Protein AF-A0A6C0LKP4-F1 (afdb_monomer_lite)

Foldseek 3Di:
DVVVVVVLVVVVVVVVPPPPDDQADCVRNVHDDDPVRRVVRVVVVVVVVVVD

Secondary structure (DSSP, 8-state):
-HHHHHHHHHHHHHHTT-TT----STTTTT----HHHHHHHHHHHHHHHH--

Radius of gyration: 12.47 Å; chains: 1; bounding box: 32×22×25 Å

Sequence (52 aa):
NKENKDLYEKYKELADKEDNVIFIGRLANYKYFNMDEAILNSLLCFQNNINK

Organism: NCBI:txid1070528

pLDDT: mean 90.29, std 7.89, ran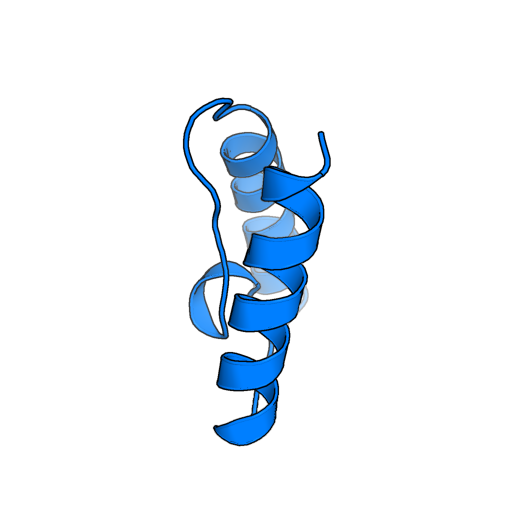ge [52.94, 96.31]

InterPro domains:
  IPR015899 UDP-galactopyranose mutase, C-terminal [PF03275] (1-32)

Structure (mmCIF, N/CA/C/O backbone):
data_AF-A0A6C0LKP4-F1
#
_entry.id   AF-A0A6C0LKP4-F1
#
loop_
_atom_site.group_PDB
_atom_site.id
_atom_site.type_symbol
_atom_site.label_atom_id
_atom_site.label_alt_id
_atom_site.label_comp_id
_atom_site.label_asym_id
_atom_site.label_entity_id
_atom_site.label_seq_id
_atom_site.pdbx_PDB_ins_code
_atom_site.Cartn_x
_atom_site.Cartn_y
_atom_site.Cartn_z
_atom_site.occupancy
_atom_site.B_iso_or_equiv
_atom_site.auth_seq_id
_atom_site.auth_comp_id
_atom_site.auth_asym_id
_atom_site.auth_atom_id
_atom_site.pdbx_PDB_model_num
ATOM 1 N N . ASN A 1 1 ? 16.766 -0.292 -7.029 1.00 84.44 1 ASN A N 1
ATOM 2 C CA . ASN A 1 1 ? 17.376 1.038 -6.830 1.00 84.44 1 ASN A CA 1
ATOM 3 C C . ASN A 1 1 ? 17.211 1.414 -5.359 1.00 84.44 1 ASN A C 1
ATOM 5 O O . ASN A 1 1 ? 16.091 1.306 -4.871 1.00 84.44 1 ASN A O 1
ATOM 9 N N . LYS A 1 2 ? 18.298 1.754 -4.652 1.00 89.19 2 LYS A N 1
ATOM 10 C CA . LYS A 1 2 ? 18.272 2.074 -3.212 1.00 89.19 2 LYS A CA 1
ATOM 11 C C . LYS A 1 2 ? 17.479 3.355 -2.939 1.00 89.19 2 LYS A C 1
ATOM 13 O O . LYS A 1 2 ? 16.622 3.350 -2.069 1.00 89.19 2 LYS A O 1
ATOM 18 N N . GLU A 1 3 ? 17.665 4.377 -3.770 1.00 92.81 3 GLU A N 1
ATOM 19 C CA . GLU A 1 3 ? 16.977 5.669 -3.644 1.00 92.81 3 GLU A CA 1
ATOM 20 C C . GLU A 1 3 ? 15.452 5.524 -3.695 1.00 92.81 3 GLU A C 1
ATOM 22 O O . GLU A 1 3 ? 14.742 6.088 -2.869 1.00 92.81 3 GLU A O 1
ATOM 27 N N . ASN A 1 4 ? 14.941 4.697 -4.613 1.00 90.81 4 ASN A N 1
ATOM 28 C CA . ASN A 1 4 ? 13.503 4.448 -4.725 1.00 90.81 4 ASN A CA 1
ATOM 29 C C . ASN A 1 4 ? 12.934 3.745 -3.488 1.00 90.81 4 ASN A C 1
ATOM 31 O O . ASN A 1 4 ? 11.796 4.000 -3.107 1.00 90.81 4 ASN A O 1
ATOM 35 N N . LYS A 1 5 ? 13.713 2.843 -2.879 1.00 91.06 5 LYS A N 1
ATOM 36 C CA . LYS A 1 5 ? 13.295 2.142 -1.665 1.00 91.06 5 LYS A CA 1
ATOM 37 C C . LYS A 1 5 ? 13.280 3.104 -0.479 1.00 91.06 5 LYS A C 1
ATOM 39 O O . LYS A 1 5 ? 12.292 3.145 0.240 1.00 91.06 5 LYS A O 1
ATOM 44 N N . ASP A 1 6 ? 14.322 3.917 -0.334 1.00 95.06 6 ASP A N 1
ATOM 45 C CA . ASP A 1 6 ? 14.409 4.926 0.725 1.00 95.06 6 ASP A CA 1
ATOM 46 C C . ASP A 1 6 ? 13.283 5.971 0.593 1.00 95.06 6 ASP A C 1
ATOM 48 O O . ASP A 1 6 ? 12.721 6.417 1.591 1.00 95.06 6 ASP A O 1
ATOM 52 N N . LEU A 1 7 ? 12.907 6.338 -0.639 1.00 94.69 7 LEU A N 1
ATOM 53 C CA . LEU A 1 7 ? 11.761 7.210 -0.902 1.00 94.69 7 LEU A CA 1
ATOM 54 C C . LEU A 1 7 ? 10.428 6.533 -0.554 1.00 94.69 7 LEU A C 1
ATOM 56 O O . LEU A 1 7 ? 9.564 7.167 0.048 1.00 94.69 7 LEU A O 1
ATOM 60 N N . TYR A 1 8 ? 10.266 5.256 -0.906 1.00 93.94 8 TYR A N 1
ATOM 61 C CA . TYR A 1 8 ? 9.077 4.480 -0.559 1.00 93.94 8 TYR A CA 1
ATOM 62 C C . TYR A 1 8 ? 8.870 4.394 0.958 1.00 93.94 8 TYR A C 1
ATOM 64 O O . TYR A 1 8 ? 7.757 4.638 1.415 1.00 93.94 8 TYR A O 1
ATOM 72 N N . GLU A 1 9 ? 9.920 4.120 1.739 1.00 94.56 9 GLU A N 1
ATOM 73 C CA . GLU A 1 9 ? 9.799 4.049 3.203 1.00 94.56 9 GLU A CA 1
ATOM 74 C C . GLU A 1 9 ? 9.320 5.384 3.799 1.00 94.56 9 GLU A C 1
ATOM 76 O O . GLU A 1 9 ? 8.431 5.388 4.645 1.00 94.56 9 GLU A O 1
ATOM 81 N N . LYS A 1 10 ? 9.794 6.530 3.284 1.00 96.31 10 LYS A N 1
ATOM 82 C CA . LYS A 1 10 ? 9.298 7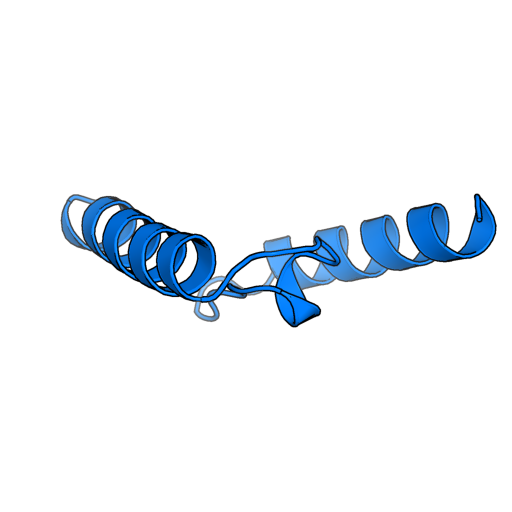.851 3.719 1.00 96.31 10 LYS A CA 1
ATOM 83 C C . LYS A 1 10 ? 7.803 8.031 3.459 1.00 96.31 10 LYS A C 1
ATOM 85 O O . LYS A 1 10 ? 7.093 8.563 4.305 1.00 96.31 10 LYS A O 1
ATOM 90 N N . TYR A 1 11 ? 7.312 7.611 2.293 1.00 95.75 11 TYR A N 1
ATOM 91 C CA . TYR A 1 11 ? 5.878 7.687 1.992 1.00 95.75 11 TYR A CA 1
ATOM 92 C C . TYR A 1 11 ? 5.061 6.691 2.804 1.00 95.75 11 TYR A C 1
ATOM 94 O O . TYR A 1 11 ? 3.936 7.000 3.185 1.00 95.75 11 TYR A O 1
ATOM 102 N N . LYS A 1 12 ? 5.628 5.524 3.098 1.00 94.25 12 LYS A N 1
ATOM 103 C CA . LYS A 1 12 ? 4.998 4.525 3.951 1.00 94.25 12 LYS A CA 1
ATOM 104 C C . LYS A 1 12 ? 4.801 5.052 5.374 1.00 94.25 12 LYS A C 1
ATOM 106 O O . LYS A 1 12 ? 3.701 4.951 5.893 1.00 94.25 12 LYS A O 1
ATOM 111 N N . GLU A 1 13 ? 5.803 5.717 5.948 1.00 95.69 13 GLU A N 1
ATOM 112 C CA . GLU A 1 13 ? 5.677 6.376 7.258 1.00 95.69 13 GLU A CA 1
ATOM 113 C C . GLU A 1 13 ? 4.596 7.468 7.292 1.00 95.69 13 GLU A C 1
ATOM 115 O O . GLU A 1 13 ? 4.019 7.732 8.345 1.00 95.69 13 GLU A O 1
ATOM 120 N N . LEU A 1 14 ? 4.344 8.143 6.167 1.00 95.88 14 LEU A N 1
ATOM 121 C CA . LEU A 1 14 ? 3.251 9.112 6.053 1.00 95.88 14 LEU A CA 1
ATOM 122 C C . LEU A 1 14 ? 1.898 8.409 5.919 1.00 95.88 14 LEU A C 1
ATOM 124 O O . LEU A 1 14 ? 0.948 8.811 6.577 1.00 95.88 14 LEU A O 1
ATOM 128 N N . ALA A 1 15 ? 1.827 7.349 5.114 1.00 93.94 15 ALA A N 1
ATOM 129 C CA . ALA A 1 15 ? 0.624 6.543 4.938 1.00 93.94 15 ALA A CA 1
ATOM 130 C C . ALA A 1 15 ? 0.173 5.880 6.251 1.00 93.94 15 ALA A C 1
ATOM 132 O O . ALA A 1 15 ? -1.018 5.858 6.537 1.00 93.94 15 ALA A O 1
ATOM 133 N N . ASP A 1 16 ? 1.115 5.414 7.075 1.00 92.00 16 ASP A N 1
ATOM 134 C CA . ASP A 1 16 ? 0.836 4.786 8.374 1.00 92.00 16 ASP A CA 1
ATOM 135 C C . ASP A 1 16 ? 0.245 5.769 9.412 1.00 92.00 16 ASP A C 1
ATOM 137 O O . ASP A 1 16 ? -0.247 5.332 10.451 1.00 92.00 16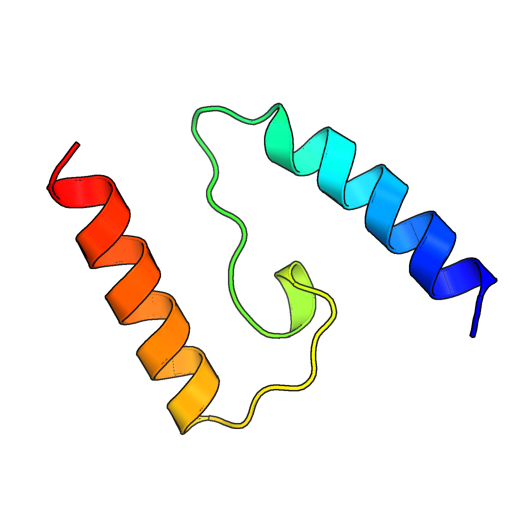 ASP A O 1
ATOM 141 N N . LYS A 1 17 ? 0.286 7.087 9.155 1.00 95.75 17 LYS A N 1
ATOM 142 C CA . LYS A 1 17 ? -0.324 8.126 10.011 1.00 95.75 17 LYS A CA 1
ATOM 143 C C . LYS A 1 17 ? -1.763 8.469 9.622 1.00 95.75 17 LYS A C 1
ATOM 145 O O . LYS A 1 17 ? -2.408 9.234 10.333 1.00 95.75 17 LYS A O 1
ATOM 150 N N . GLU A 1 18 ? -2.253 7.963 8.493 1.00 95.06 18 GLU A N 1
ATOM 151 C CA . GLU A 1 18 ? -3.602 8.248 8.008 1.00 95.06 18 GLU A CA 1
ATOM 152 C C . GLU A 1 18 ? -4.596 7.215 8.554 1.00 95.06 18 GLU A C 1
ATOM 154 O O . GLU A 1 18 ? -4.827 6.170 7.951 1.00 95.06 18 GLU A O 1
ATOM 159 N N . ASP A 1 19 ? -5.230 7.521 9.686 1.00 89.62 19 ASP A N 1
ATOM 160 C CA . ASP A 1 19 ? -6.100 6.574 10.408 1.00 89.62 19 ASP A CA 1
ATOM 161 C C . ASP A 1 19 ? -7.336 6.105 9.613 1.00 89.62 19 ASP A C 1
ATOM 163 O O . ASP A 1 19 ? -7.893 5.041 9.880 1.00 89.62 19 ASP A O 1
ATOM 167 N N . ASN A 1 20 ? -7.784 6.897 8.633 1.00 91.50 20 ASN A N 1
ATOM 168 C CA . ASN A 1 20 ? -9.014 6.647 7.871 1.00 91.50 20 ASN A CA 1
ATOM 169 C C . ASN A 1 20 ? -8.758 6.220 6.419 1.00 91.50 20 ASN A C 1
ATOM 171 O O . ASN A 1 20 ? -9.705 6.115 5.634 1.00 91.50 20 ASN A O 1
ATOM 175 N N . VAL A 1 21 ? -7.498 6.012 6.032 1.00 91.69 21 VAL A N 1
ATOM 176 C CA . VAL A 1 21 ? -7.128 5.682 4.652 1.00 91.69 21 VAL A CA 1
ATOM 177 C C . VAL A 1 21 ? -6.324 4.395 4.634 1.00 91.69 21 VAL A C 1
ATOM 179 O O . VAL A 1 21 ? -5.339 4.244 5.345 1.00 91.69 21 VAL A O 1
ATOM 182 N N . ILE A 1 22 ? -6.724 3.460 3.772 1.00 91.19 22 ILE A N 1
ATOM 183 C CA . ILE A 1 22 ? -6.033 2.182 3.621 1.00 91.19 22 ILE A CA 1
ATOM 184 C C . ILE A 1 22 ? -5.410 2.111 2.228 1.00 91.19 22 ILE A C 1
ATOM 186 O O . ILE A 1 22 ? -6.104 2.061 1.212 1.00 91.19 22 ILE A O 1
ATOM 190 N N . PHE A 1 23 ? -4.081 2.088 2.187 1.00 92.62 23 PHE A N 1
ATOM 191 C CA . PHE A 1 23 ? -3.297 2.036 0.957 1.00 92.62 23 PHE A CA 1
ATOM 192 C C . PHE A 1 23 ? -2.980 0.581 0.579 1.00 92.62 23 PHE A C 1
ATOM 194 O O . PHE A 1 23 ? -2.215 -0.091 1.272 1.00 92.62 23 PHE A O 1
ATOM 201 N N . ILE A 1 24 ? -3.543 0.094 -0.534 1.00 92.50 24 ILE A N 1
ATOM 202 C CA . ILE A 1 24 ? -3.356 -1.290 -1.009 1.00 92.50 24 ILE A CA 1
ATOM 203 C C . ILE A 1 24 ? -3.079 -1.395 -2.510 1.00 92.50 24 ILE A C 1
ATOM 205 O O . ILE A 1 24 ? -3.387 -0.496 -3.295 1.00 92.50 24 ILE A O 1
ATOM 209 N N . GLY A 1 25 ? -2.519 -2.534 -2.916 1.00 90.06 25 GLY A N 1
ATOM 210 C CA . GLY A 1 25 ? -2.263 -2.880 -4.308 1.00 90.06 25 GLY A CA 1
ATOM 211 C C . GLY A 1 25 ? -0.856 -2.530 -4.796 1.00 90.06 25 GLY A C 1
ATOM 212 O O . GLY A 1 25 ? 0.008 -2.050 -4.065 1.00 90.06 25 GLY A O 1
ATOM 213 N N . ARG A 1 26 ? -0.608 -2.796 -6.082 1.00 91.50 26 ARG A N 1
ATOM 214 C CA . ARG A 1 26 ? 0.736 -2.760 -6.690 1.00 91.50 26 ARG A CA 1
ATOM 215 C C . ARG A 1 26 ? 1.435 -1.409 -6.535 1.00 91.50 26 ARG A C 1
ATOM 217 O O . ARG A 1 26 ? 2.621 -1.355 -6.215 1.00 91.50 26 ARG A O 1
ATOM 224 N N . LEU A 1 27 ? 0.696 -0.326 -6.769 1.00 91.56 27 LEU A N 1
ATOM 225 C CA . LEU A 1 27 ? 1.232 1.034 -6.708 1.00 91.56 27 LEU A CA 1
ATOM 226 C C . LEU A 1 27 ? 1.420 1.502 -5.264 1.00 91.56 27 LEU A C 1
ATOM 228 O O . LEU A 1 27 ? 2.471 2.038 -4.935 1.00 91.56 27 LEU A O 1
ATOM 232 N N . ALA A 1 28 ? 0.440 1.238 -4.400 1.00 90.38 28 ALA A N 1
ATOM 233 C CA . ALA A 1 28 ? 0.475 1.642 -2.999 1.00 90.38 28 ALA A CA 1
ATOM 234 C C . ALA A 1 28 ? 1.582 0.933 -2.208 1.00 90.38 28 ALA A C 1
ATOM 236 O O . ALA A 1 28 ? 2.306 1.552 -1.434 1.00 90.38 28 ALA A O 1
ATOM 237 N N . ASN A 1 29 ? 1.759 -0.371 -2.426 1.00 87.81 29 ASN A N 1
ATOM 238 C CA . ASN A 1 29 ? 2.764 -1.156 -1.717 1.00 87.81 29 ASN A CA 1
ATOM 239 C C . ASN A 1 29 ? 4.144 -1.134 -2.390 1.00 87.81 29 ASN A C 1
ATOM 241 O O . ASN A 1 29 ? 5.049 -1.798 -1.891 1.00 87.81 29 ASN A O 1
ATOM 245 N N . TYR A 1 30 ? 4.295 -0.432 -3.522 1.00 90.94 30 TYR A N 1
ATOM 246 C CA . TYR A 1 30 ? 5.507 -0.431 -4.349 1.00 90.94 30 TYR A CA 1
ATOM 247 C C . TYR A 1 30 ? 6.047 -1.853 -4.608 1.00 90.94 30 TYR A C 1
ATOM 249 O O . TYR A 1 30 ? 7.244 -2.134 -4.518 1.00 90.94 30 TYR A O 1
ATOM 257 N N . LYS A 1 31 ? 5.130 -2.784 -4.895 1.00 86.94 31 LYS A N 1
ATOM 258 C CA . LYS A 1 31 ? 5.411 -4.214 -5.079 1.00 86.94 31 LYS A CA 1
ATOM 259 C C . LYS A 1 31 ? 4.811 -4.703 -6.376 1.00 86.94 31 LYS A C 1
ATOM 261 O O . LYS A 1 31 ? 3.718 -4.299 -6.751 1.00 86.94 31 LYS A O 1
ATOM 266 N N . TYR A 1 32 ? 5.520 -5.595 -7.056 1.00 88.12 32 TYR A N 1
ATOM 267 C CA . TYR A 1 32 ? 4.954 -6.273 -8.210 1.00 88.12 32 TYR A CA 1
ATOM 268 C C . TYR A 1 32 ? 3.900 -7.269 -7.727 1.00 88.12 32 TYR A C 1
ATOM 270 O O . TYR A 1 32 ? 4.209 -8.117 -6.898 1.00 88.12 32 TYR A O 1
ATOM 278 N N . PHE A 1 33 ? 2.682 -7.130 -8.244 1.00 88.00 33 PHE A N 1
ATOM 279 C CA . PHE A 1 33 ? 1.606 -8.091 -8.055 1.00 88.00 33 PHE A CA 1
ATOM 280 C C . PHE A 1 33 ? 1.066 -8.518 -9.411 1.00 88.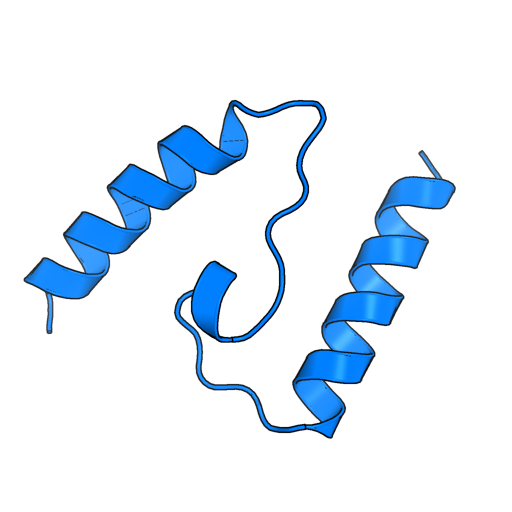00 33 PHE A C 1
ATOM 282 O O . PHE A 1 33 ? 0.893 -7.675 -10.306 1.00 88.00 33 PHE A O 1
ATOM 289 N N . ASN A 1 34 ? 0.765 -9.806 -9.525 1.00 92.56 34 ASN A N 1
ATOM 290 C CA . ASN A 1 34 ? -0.122 -10.333 -10.551 1.00 92.56 34 ASN A CA 1
ATOM 291 C C . ASN A 1 34 ? -1.588 -9.974 -10.231 1.00 92.56 34 ASN A C 1
ATOM 293 O O . ASN A 1 34 ? -1.907 -9.444 -9.164 1.00 92.56 34 ASN A O 1
ATOM 297 N N . MET A 1 35 ? -2.493 -10.201 -11.186 1.00 92.88 35 MET A N 1
ATOM 298 C CA . MET A 1 35 ? -3.899 -9.789 -11.050 1.00 92.88 35 MET A CA 1
ATOM 299 C C . MET A 1 35 ? -4.613 -10.506 -9.897 1.00 92.88 35 MET A C 1
ATOM 301 O O . MET A 1 35 ? -5.332 -9.878 -9.124 1.00 92.88 35 MET A O 1
ATOM 305 N N . ASP A 1 36 ? -4.384 -11.805 -9.761 1.00 94.62 36 ASP A N 1
ATOM 306 C CA . ASP A 1 36 ? -4.886 -12.647 -8.677 1.00 94.62 36 ASP A CA 1
ATOM 307 C C . ASP A 1 36 ? -4.338 -12.219 -7.309 1.00 94.62 36 ASP A C 1
ATOM 309 O O . ASP A 1 36 ? -5.105 -12.087 -6.354 1.00 94.62 36 ASP A O 1
ATOM 313 N N . GLU A 1 37 ? -3.044 -11.908 -7.220 1.00 93.38 37 GLU A N 1
ATOM 314 C CA . GLU A 1 37 ? -2.418 -11.401 -5.992 1.00 93.38 37 GLU A CA 1
ATOM 315 C C . GLU A 1 37 ? -3.015 -10.058 -5.552 1.00 93.38 37 GLU A C 1
ATOM 317 O O . GLU A 1 37 ? -3.229 -9.836 -4.359 1.00 93.38 37 GLU A O 1
ATOM 322 N N . ALA A 1 38 ? -3.332 -9.172 -6.501 1.00 91.69 38 ALA A N 1
ATOM 323 C CA . ALA A 1 38 ? -3.980 -7.897 -6.202 1.00 91.69 38 ALA A CA 1
ATOM 324 C C . ALA A 1 38 ? -5.405 -8.092 -5.649 1.00 91.69 38 ALA A C 1
ATOM 326 O O . ALA A 1 38 ? -5.797 -7.422 -4.686 1.00 91.69 38 ALA A O 1
ATOM 327 N N . ILE A 1 39 ? -6.166 -9.036 -6.216 1.00 93.56 39 ILE A N 1
ATOM 328 C CA . ILE A 1 39 ? -7.511 -9.389 -5.733 1.00 93.56 39 ILE A CA 1
ATOM 329 C C . ILE A 1 39 ? -7.422 -10.001 -4.331 1.00 93.56 39 ILE A C 1
ATOM 331 O O . ILE A 1 39 ? -8.115 -9.549 -3.418 1.00 93.56 39 ILE A O 1
ATOM 335 N N . LEU A 1 40 ? -6.529 -10.973 -4.130 1.00 94.25 40 LEU A N 1
ATOM 336 C CA . LEU A 1 40 ? -6.325 -11.618 -2.835 1.00 94.25 40 LEU A CA 1
ATOM 337 C C . LEU A 1 40 ? -5.906 -10.610 -1.757 1.00 94.25 40 LEU A C 1
ATOM 339 O O . LEU A 1 40 ? -6.453 -10.628 -0.656 1.00 94.25 40 LEU A O 1
ATOM 343 N N . ASN A 1 41 ? -4.980 -9.700 -2.071 1.00 92.81 41 ASN A N 1
ATOM 344 C CA . ASN A 1 41 ? -4.542 -8.655 -1.147 1.00 92.81 41 ASN A CA 1
ATOM 345 C C . ASN A 1 41 ? -5.708 -7.763 -0.696 1.00 92.81 41 ASN A C 1
ATOM 347 O O . ASN A 1 41 ? -5.815 -7.450 0.489 1.00 92.81 41 ASN A O 1
ATOM 351 N N . SER A 1 42 ? -6.605 -7.420 -1.622 1.00 92.25 42 SER A N 1
ATOM 352 C CA . SER A 1 42 ? -7.786 -6.602 -1.339 1.00 92.25 42 SER A CA 1
ATOM 353 C C . SER A 1 42 ? -8.766 -7.324 -0.410 1.00 92.25 42 SER A C 1
ATOM 355 O O . SER A 1 42 ? -9.232 -6.740 0.569 1.00 92.25 42 SER A O 1
ATOM 357 N N . LEU A 1 43 ? -9.025 -8.612 -0.663 1.00 94.31 43 LEU A N 1
ATOM 358 C CA . LEU A 1 43 ? -9.895 -9.439 0.179 1.00 94.31 43 LEU A CA 1
ATOM 359 C C . LEU A 1 43 ? -9.328 -9.624 1.592 1.00 94.31 43 LEU A C 1
ATOM 361 O O . LEU A 1 43 ? -10.047 -9.430 2.572 1.00 94.31 43 LEU A O 1
ATOM 365 N N . LEU A 1 44 ? -8.033 -9.937 1.708 1.00 92.69 44 LEU A N 1
ATOM 366 C CA . LEU A 1 44 ? -7.359 -10.073 3.004 1.00 92.69 44 LEU A CA 1
ATOM 367 C C . LEU A 1 44 ? -7.378 -8.759 3.785 1.00 92.69 44 LEU A C 1
ATOM 369 O O . LEU A 1 44 ? -7.647 -8.749 4.985 1.00 92.69 44 LEU A O 1
ATOM 373 N N . CYS A 1 45 ? -7.116 -7.643 3.102 1.00 91.81 45 CYS A N 1
ATOM 374 C CA . CYS A 1 45 ? -7.176 -6.326 3.711 1.00 91.81 45 CYS A CA 1
ATOM 375 C C . CYS A 1 45 ? -8.574 -6.041 4.270 1.00 91.81 45 CYS A C 1
ATOM 377 O O . CYS A 1 45 ? -8.706 -5.645 5.425 1.00 91.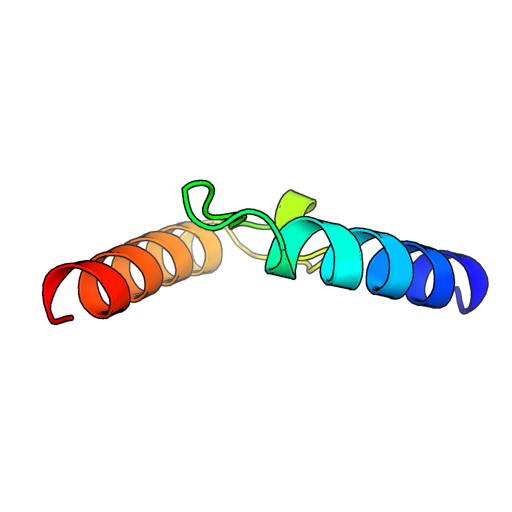81 45 CYS A O 1
ATOM 379 N N . PHE A 1 46 ? -9.622 -6.288 3.489 1.00 92.06 46 PHE A N 1
ATOM 380 C CA . PHE A 1 46 ? -11.003 -6.095 3.925 1.00 92.06 46 PHE A CA 1
ATOM 381 C C . PHE A 1 46 ? -11.354 -6.960 5.146 1.00 92.06 46 PHE A C 1
ATOM 383 O O . PHE A 1 46 ? -11.858 -6.449 6.146 1.00 92.06 46 PHE A O 1
ATOM 390 N N . GLN A 1 47 ? -11.003 -8.248 5.115 1.00 92.44 47 GLN A N 1
ATOM 391 C CA . GLN A 1 47 ? -11.266 -9.178 6.215 1.00 92.44 47 GLN A CA 1
ATOM 392 C C . GLN A 1 47 ? -10.555 -8.778 7.520 1.00 92.44 47 GLN A C 1
ATOM 394 O O . GLN A 1 47 ? -11.140 -8.888 8.598 1.00 92.44 47 GLN A O 1
ATOM 399 N N . ASN A 1 48 ? -9.319 -8.280 7.432 1.00 88.50 48 ASN A N 1
ATOM 400 C CA . ASN A 1 48 ? -8.548 -7.835 8.596 1.00 88.50 48 ASN A CA 1
ATOM 401 C C . ASN A 1 48 ? -9.101 -6.559 9.246 1.00 88.50 48 ASN A C 1
ATOM 403 O O . ASN A 1 48 ? -8.849 -6.327 10.427 1.00 88.50 48 ASN A O 1
ATOM 407 N N . ASN A 1 49 ? -9.817 -5.725 8.487 1.00 84.06 49 ASN A N 1
ATOM 408 C CA . ASN A 1 49 ? -10.339 -4.447 8.974 1.00 84.06 49 ASN A CA 1
ATOM 409 C C . ASN A 1 49 ? -11.803 -4.520 9.434 1.00 84.06 49 ASN A C 1
ATOM 411 O O . ASN A 1 49 ? -12.215 -3.672 10.211 1.00 84.06 49 ASN A O 1
ATOM 415 N N . ILE A 1 50 ? -12.578 -5.523 9.004 1.00 75.50 50 ILE A N 1
ATOM 416 C CA . ILE A 1 50 ? -13.970 -5.721 9.460 1.00 75.50 50 ILE A CA 1
ATOM 417 C C . ILE A 1 50 ? -14.067 -6.469 10.790 1.00 75.50 50 ILE A C 1
ATOM 419 O O . ILE A 1 50 ? -15.031 -6.284 11.523 1.00 75.50 50 ILE A O 1
ATOM 423 N N . ASN A 1 51 ? -13.085 -7.314 11.110 1.00 57.22 51 ASN A N 1
ATOM 424 C CA . ASN A 1 51 ? -13.052 -8.065 12.371 1.00 57.22 51 ASN A CA 1
ATOM 425 C C . ASN A 1 51 ? -12.311 -7.329 13.506 1.00 57.22 51 ASN A C 1
ATOM 427 O O . ASN A 1 51 ? -11.958 -7.957 14.505 1.00 57.22 51 ASN A O 1
ATOM 431 N N . LYS A 1 52 ? -12.032 -6.034 13.337 1.00 52.94 52 LYS A N 1
ATOM 432 C CA . LYS A 1 52 ? -11.541 -5.140 14.392 1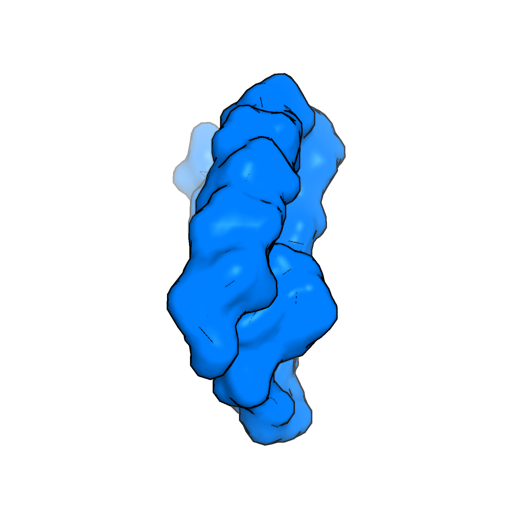.00 52.94 52 LYS A CA 1
ATOM 433 C C . LYS A 1 52 ? -12.709 -4.359 14.974 1.00 52.94 52 LYS A C 1
ATOM 435 O O . LYS A 1 52 ? -12.699 -4.182 16.210 1.00 52.94 52 LYS A O 1
#